Protein AF-A0A380EJJ3-F1 (afdb_monomer)

Organism: Staphylococcus aureus (NCBI:txid1280)

Solvent-accessible surface area (backbone atoms only — not comparable to full-atom values): 9194 Å² total; per-residue (Å²): 106,46,69,45,31,40,38,33,50,7,44,36,92,46,56,74,41,74,48,78,44,53,95,85,67,55,79,66,78,67,63,88,87,68,42,68,68,54,55,54,51,47,55,49,26,55,77,67,32,43,54,40,94,86,47,92,56,80,65,44,65,29,88,66,73,94,46,42,34,33,36,37,34,34,33,42,83,88,65,52,57,37,37,42,35,22,33,75,65,56,86,38,39,42,53,42,31,41,38,87,84,76,47,76,42,45,57,70,58,49,39,57,76,55,71,63,64,46,65,70,56,49,42,72,74,58,55,70,50,90,74,46,55,71,66,44,78,76,72,61,98,76,73,96,76,88,80,63,57,73,68,85,75,131

Structure (mmCIF, N/CA/C/O backbone):
data_AF-A0A380EJJ3-F1
#
_entry.id   AF-A0A380EJJ3-F1
#
loop_
_atom_site.group_PDB
_atom_site.id
_atom_site.type_symbol
_atom_site.label_atom_id
_atom_site.label_alt_id
_atom_site.label_comp_id
_atom_site.label_asym_id
_atom_site.label_entity_id
_atom_site.label_seq_id
_atom_site.pdbx_PDB_ins_code
_atom_site.Cartn_x
_atom_site.Cartn_y
_atom_site.Cartn_z
_atom_site.occupancy
_atom_site.B_iso_or_equiv
_atom_site.auth_seq_id
_atom_site.auth_comp_id
_atom_site.auth_asym_id
_atom_site.auth_atom_id
_atom_site.pdbx_PDB_model_num
ATOM 1 N N . MET A 1 1 ? -9.893 6.958 4.674 1.00 86.00 1 MET A N 1
ATOM 2 C CA . MET A 1 1 ? -9.089 5.721 4.695 1.00 86.00 1 MET A CA 1
ATOM 3 C C . MET A 1 1 ? -7.870 5.950 5.578 1.00 86.00 1 MET A C 1
ATOM 5 O O . MET A 1 1 ? -7.316 7.044 5.549 1.00 86.00 1 MET A O 1
ATOM 9 N N . ILE A 1 2 ? -7.445 4.950 6.351 1.00 89.25 2 ILE A N 1
ATOM 10 C CA . ILE A 1 2 ? -6.228 4.967 7.182 1.00 89.25 2 ILE A CA 1
ATOM 11 C C . ILE A 1 2 ? -5.365 3.756 6.813 1.00 89.25 2 ILE A C 1
ATOM 13 O O . ILE A 1 2 ? -5.893 2.656 6.693 1.00 89.25 2 ILE A O 1
ATOM 17 N N . ILE A 1 3 ? -4.049 3.937 6.670 1.00 91.69 3 ILE A N 1
ATOM 18 C CA . ILE A 1 3 ? -3.090 2.834 6.496 1.00 91.69 3 ILE A CA 1
ATOM 19 C C . ILE A 1 3 ? -2.573 2.437 7.884 1.00 91.69 3 ILE A C 1
ATOM 21 O O . ILE A 1 3 ? -1.951 3.258 8.554 1.00 91.69 3 ILE A O 1
ATOM 25 N N . LYS A 1 4 ? -2.845 1.207 8.334 1.00 94.25 4 LYS A N 1
ATOM 26 C CA . LYS A 1 4 ? -2.387 0.686 9.637 1.00 94.25 4 LYS A CA 1
ATOM 27 C C . LYS A 1 4 ? -0.980 0.120 9.571 1.00 94.25 4 LYS A C 1
ATOM 29 O O . LYS A 1 4 ? -0.204 0.284 10.503 1.00 94.25 4 LYS A O 1
ATOM 34 N N . SER A 1 5 ? -0.662 -0.585 8.499 1.00 95.94 5 SER A N 1
ATOM 35 C CA . SER A 1 5 ? 0.649 -1.191 8.321 1.00 95.94 5 SER A CA 1
ATOM 36 C C . SER A 1 5 ? 0.907 -1.481 6.855 1.00 95.94 5 SER A C 1
ATOM 38 O O . SER A 1 5 ? -0.007 -1.496 6.023 1.00 95.94 5 SER A O 1
ATOM 40 N N . LEU A 1 6 ? 2.178 -1.706 6.557 1.00 96.56 6 LEU A N 1
ATOM 41 C CA . LEU A 1 6 ? 2.628 -2.239 5.290 1.00 96.56 6 LEU A CA 1
ATOM 42 C C . LEU A 1 6 ? 3.616 -3.377 5.516 1.00 96.56 6 LEU A C 1
ATOM 44 O O . LEU A 1 6 ? 4.372 -3.384 6.491 1.00 96.56 6 LEU A O 1
ATOM 48 N N . GLU A 1 7 ? 3.615 -4.325 4.593 1.00 97.88 7 GLU A N 1
ATOM 49 C CA . GLU A 1 7 ? 4.594 -5.399 4.517 1.00 97.88 7 GLU A CA 1
ATOM 50 C C . GLU A 1 7 ? 5.092 -5.499 3.077 1.00 97.88 7 GLU A C 1
ATOM 52 O O . GLU A 1 7 ? 4.318 -5.699 2.144 1.00 97.88 7 GLU A O 1
ATOM 57 N N . ILE A 1 8 ? 6.392 -5.301 2.897 1.00 96.94 8 ILE A N 1
ATOM 58 C CA . ILE A 1 8 ? 7.081 -5.301 1.613 1.00 96.94 8 ILE A CA 1
ATOM 59 C C . ILE A 1 8 ? 7.774 -6.646 1.463 1.00 96.94 8 ILE A C 1
ATOM 61 O O . ILE A 1 8 ? 8.714 -6.942 2.202 1.00 96.94 8 ILE A O 1
ATOM 65 N N . TYR A 1 9 ? 7.359 -7.427 0.469 1.00 96.44 9 TYR A N 1
ATOM 66 C CA . TYR A 1 9 ? 8.060 -8.653 0.092 1.00 96.44 9 TYR A CA 1
ATOM 67 C C . TYR A 1 9 ? 9.340 -8.297 -0.665 1.00 96.44 9 TYR A C 1
ATOM 69 O O . TYR A 1 9 ? 10.433 -8.717 -0.282 1.00 96.44 9 TYR A O 1
ATOM 77 N N . GLY A 1 10 ? 9.208 -7.415 -1.660 1.00 95.69 10 GLY A N 1
ATOM 78 C CA . GLY A 1 10 ? 10.324 -6.788 -2.362 1.00 95.69 10 GLY A CA 1
ATOM 79 C C . GLY A 1 10 ? 9.877 -5.576 -3.182 1.00 95.69 10 GLY A C 1
ATOM 80 O O . GLY A 1 10 ? 8.940 -5.669 -3.979 1.00 95.69 10 GLY A O 1
ATOM 81 N N . TYR A 1 11 ? 10.526 -4.427 -2.975 1.00 94.69 11 TYR A N 1
ATOM 82 C CA . TYR A 1 11 ? 10.240 -3.178 -3.688 1.00 94.69 11 TYR A CA 1
ATOM 83 C C . TYR A 1 11 ? 11.411 -2.185 -3.577 1.00 94.69 11 TYR A C 1
ATOM 85 O O . TYR A 1 11 ? 11.734 -1.684 -2.496 1.00 94.69 11 TYR A O 1
ATOM 93 N N . GLY A 1 12 ? 12.057 -1.878 -4.702 1.00 92.81 12 GLY A N 1
ATOM 94 C CA . GLY A 1 12 ? 13.256 -1.044 -4.752 1.00 92.81 12 GLY A CA 1
ATOM 95 C C . GLY A 1 12 ? 14.390 -1.638 -3.911 1.00 92.81 12 GLY A C 1
ATOM 96 O O . GLY A 1 12 ? 14.899 -2.711 -4.220 1.00 92.81 12 GLY A O 1
ATOM 97 N N . GLN A 1 13 ? 14.792 -0.934 -2.851 1.00 90.25 13 GLN A N 1
ATOM 98 C CA . GLN A 1 13 ? 15.825 -1.405 -1.919 1.00 90.25 13 GLN A CA 1
ATOM 99 C C . GLN A 1 13 ? 15.282 -2.231 -0.746 1.00 90.25 13 GLN A C 1
ATOM 101 O O . GLN A 1 13 ? 16.061 -2.833 -0.015 1.00 90.25 13 GLN A O 1
ATOM 106 N N . PHE A 1 14 ? 13.963 -2.248 -0.534 1.00 91.62 14 PHE A N 1
ATOM 107 C CA . PHE A 1 14 ? 13.362 -2.958 0.590 1.00 91.62 14 PHE A CA 1
ATOM 108 C C . PHE A 1 14 ? 13.047 -4.403 0.217 1.00 91.62 14 PHE A C 1
ATOM 110 O O . PHE A 1 14 ? 12.424 -4.663 -0.812 1.00 91.62 14 PHE A O 1
ATOM 117 N N . VAL A 1 15 ? 13.433 -5.324 1.097 1.00 92.81 15 VAL A N 1
ATOM 118 C CA . VAL A 1 15 ? 13.140 -6.759 1.027 1.00 92.81 15 VAL A CA 1
ATOM 119 C C . VAL A 1 15 ? 12.689 -7.195 2.418 1.00 92.81 15 VAL A C 1
ATOM 121 O O . VAL A 1 15 ? 13.325 -6.810 3.399 1.00 92.81 15 VAL A O 1
ATOM 124 N N . GLN A 1 16 ? 11.589 -7.948 2.503 1.00 93.56 16 GLN A N 1
ATOM 125 C CA . GLN A 1 16 ? 11.036 -8.481 3.761 1.00 93.56 16 GLN A CA 1
ATOM 126 C C . GLN A 1 16 ? 10.924 -7.432 4.883 1.00 93.56 16 GLN A C 1
ATOM 128 O O . GLN A 1 16 ? 11.380 -7.625 6.011 1.00 93.56 16 GLN A O 1
ATOM 133 N N . ARG A 1 17 ? 10.327 -6.278 4.567 1.00 93.19 17 ARG A N 1
ATOM 134 C CA . ARG A 1 17 ? 10.208 -5.154 5.504 1.00 93.19 17 ARG A CA 1
ATOM 135 C C . ARG A 1 17 ? 8.767 -4.964 5.946 1.00 93.19 17 ARG A C 1
ATOM 137 O O . ARG A 1 17 ? 7.908 -4.701 5.116 1.00 93.19 17 ARG A O 1
ATOM 144 N N . LYS A 1 18 ? 8.523 -4.980 7.255 1.00 95.19 18 LYS A N 1
ATOM 145 C CA . LYS A 1 18 ? 7.234 -4.609 7.851 1.00 95.19 18 LYS A CA 1
ATOM 146 C C . LYS A 1 18 ? 7.337 -3.253 8.549 1.00 95.19 18 LYS A C 1
ATOM 148 O O . LYS A 1 18 ? 8.333 -2.980 9.218 1.00 95.19 18 LYS A O 1
ATOM 153 N N . ILE A 1 19 ? 6.326 -2.404 8.378 1.00 91.06 19 ILE A N 1
ATOM 154 C CA . ILE A 1 19 ? 6.192 -1.119 9.075 1.00 91.06 19 ILE A CA 1
ATOM 155 C C . ILE A 1 19 ? 4.768 -1.023 9.613 1.00 91.06 19 ILE A C 1
ATOM 157 O O . ILE A 1 19 ? 3.804 -1.208 8.872 1.00 91.06 19 ILE A O 1
ATOM 161 N N . GLU A 1 20 ? 4.641 -0.721 10.899 1.00 91.31 20 GLU A N 1
ATOM 162 C CA . GLU A 1 20 ? 3.361 -0.443 11.543 1.00 91.31 20 GLU A CA 1
ATOM 163 C C . GLU A 1 20 ? 3.237 1.063 11.765 1.00 91.31 20 GLU A C 1
ATOM 165 O O . GLU A 1 20 ? 4.160 1.712 12.257 1.00 91.31 20 GLU A O 1
ATOM 170 N N . PHE A 1 21 ? 2.104 1.622 11.356 1.00 87.06 21 PHE A N 1
ATOM 171 C CA . PHE A 1 21 ? 1.799 3.037 11.485 1.00 87.06 21 PHE A CA 1
ATOM 172 C C . PHE A 1 21 ? 0.977 3.274 12.746 1.00 87.06 21 PHE A C 1
ATOM 174 O O . PHE A 1 21 ? 0.039 2.540 13.069 1.00 87.06 21 PHE A O 1
ATOM 181 N N . ASN A 1 22 ? 1.295 4.352 13.452 1.00 78.31 22 ASN A N 1
ATOM 182 C CA . ASN A 1 22 ? 0.466 4.821 14.548 1.00 78.31 22 ASN A CA 1
ATOM 183 C C . ASN A 1 22 ? -0.828 5.439 13.982 1.00 78.31 22 ASN A C 1
ATOM 185 O O . ASN A 1 22 ? -0.801 6.199 13.013 1.00 78.31 22 ASN A O 1
ATOM 189 N N . LYS A 1 23 ? -1.966 5.135 14.620 1.00 69.62 23 LYS A N 1
ATOM 190 C CA . LYS A 1 23 ? -3.311 5.609 14.238 1.00 69.62 23 LYS A CA 1
ATOM 191 C C . LYS A 1 23 ? -3.447 7.140 14.196 1.00 69.62 23 LYS A C 1
ATOM 193 O O . LYS A 1 23 ? -4.331 7.655 13.502 1.00 69.62 23 LYS A O 1
ATOM 198 N N . ASN A 1 24 ? -2.614 7.852 14.953 1.00 69.94 24 ASN A N 1
ATOM 199 C CA . ASN A 1 24 ? -2.694 9.301 15.114 1.00 69.94 24 ASN A CA 1
ATOM 200 C C . ASN A 1 24 ? -1.732 10.032 14.176 1.00 69.94 24 ASN A C 1
ATOM 202 O O . ASN A 1 24 ? -2.169 10.865 13.386 1.00 69.94 24 ASN A O 1
ATOM 206 N N . PHE A 1 25 ? -0.442 9.711 14.258 1.00 70.00 25 PHE A N 1
ATOM 207 C CA . PHE A 1 25 ? 0.606 10.364 13.483 1.00 70.00 25 PHE A CA 1
ATOM 208 C C . PHE A 1 25 ? 1.811 9.437 13.344 1.00 70.00 25 PHE A C 1
ATOM 210 O O . PHE A 1 25 ? 2.243 8.849 14.333 1.00 70.00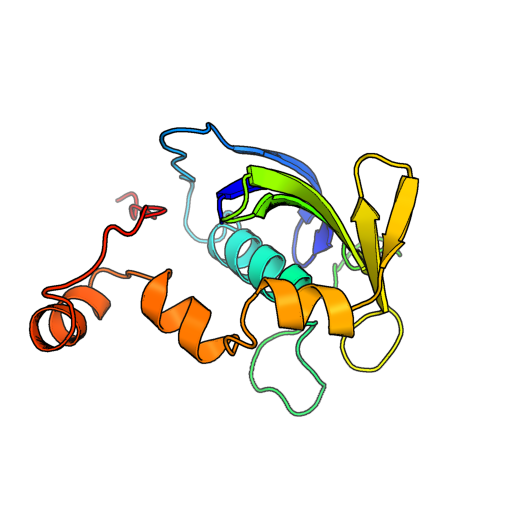 25 PHE A O 1
ATOM 217 N N . THR A 1 26 ? 2.357 9.322 12.134 1.00 71.50 26 THR A N 1
ATOM 218 C CA . THR A 1 26 ? 3.622 8.621 11.896 1.00 71.50 26 THR A CA 1
ATOM 219 C C . THR A 1 26 ? 4.562 9.523 11.114 1.00 71.50 26 THR A C 1
ATOM 221 O O . THR A 1 26 ? 4.206 9.996 10.036 1.00 71.50 26 THR A O 1
ATOM 224 N N . GLU A 1 27 ? 5.762 9.725 11.647 1.00 70.56 27 GLU A N 1
ATOM 225 C CA . GLU A 1 27 ? 6.859 10.404 10.967 1.00 70.56 27 GLU A CA 1
ATOM 226 C C . GLU A 1 27 ? 7.843 9.363 10.428 1.00 70.56 27 GLU A C 1
ATOM 228 O O . GLU A 1 27 ? 8.281 8.472 11.157 1.00 70.56 27 GLU A O 1
ATOM 233 N N . ILE A 1 28 ? 8.190 9.472 9.143 1.00 71.50 28 ILE A N 1
ATOM 234 C CA . ILE A 1 28 ? 9.254 8.675 8.528 1.00 71.50 28 ILE A CA 1
ATOM 235 C C . ILE A 1 28 ? 10.430 9.611 8.258 1.00 71.50 28 ILE A C 1
ATOM 237 O O . ILE A 1 28 ? 10.384 10.428 7.337 1.00 71.50 28 ILE A O 1
ATOM 241 N N . PHE A 1 29 ? 11.494 9.472 9.045 1.00 67.94 29 PHE A N 1
ATOM 242 C CA . PHE A 1 29 ? 12.718 10.261 8.930 1.00 67.94 29 PHE A CA 1
ATOM 243 C C . PHE A 1 29 ? 13.910 9.390 8.512 1.00 67.94 29 PHE A C 1
ATOM 245 O O . PHE A 1 29 ? 13.873 8.163 8.590 1.00 67.94 29 PHE A O 1
ATOM 252 N N . GLY A 1 30 ? 14.964 10.035 8.021 1.00 69.56 30 GLY A N 1
ATOM 253 C CA . GLY A 1 30 ? 16.202 9.392 7.585 1.00 69.56 30 GLY A CA 1
ATOM 254 C C . GLY A 1 30 ? 16.942 10.263 6.580 1.00 69.56 30 GLY A C 1
ATOM 255 O O . GLY A 1 30 ? 16.388 11.258 6.103 1.00 69.56 30 GLY A O 1
ATOM 256 N N . GLU A 1 31 ? 18.158 9.873 6.224 1.00 73.31 31 GLU A N 1
ATOM 257 C CA . GLU A 1 31 ? 18.970 10.574 5.228 1.00 73.31 31 GLU A CA 1
ATOM 258 C C . GLU A 1 31 ? 18.290 10.621 3.850 1.00 73.31 31 GLU A C 1
ATOM 260 O O . GLU A 1 31 ? 17.292 9.929 3.571 1.00 73.31 31 GLU A O 1
ATOM 265 N N . ASN A 1 32 ? 18.825 11.458 2.961 1.00 69.00 32 ASN A N 1
ATOM 266 C CA . ASN A 1 32 ? 18.532 11.314 1.540 1.00 69.00 32 ASN A CA 1
ATOM 267 C C . ASN A 1 32 ? 18.856 9.873 1.120 1.00 69.00 32 ASN A C 1
ATOM 269 O O . ASN A 1 32 ? 19.751 9.248 1.668 1.00 69.00 32 ASN A O 1
ATOM 273 N N . GLU A 1 33 ? 18.047 9.308 0.222 1.00 75.94 33 GLU A N 1
ATOM 274 C CA . GLU A 1 33 ? 18.191 7.912 -0.236 1.00 75.94 33 GLU A CA 1
ATOM 275 C C . GLU A 1 33 ? 17.842 6.814 0.793 1.00 75.94 33 GLU A C 1
ATOM 277 O O . GLU A 1 33 ? 17.744 5.643 0.429 1.00 75.94 33 GLU A O 1
ATOM 282 N N . ALA A 1 34 ? 17.453 7.161 2.028 1.00 76.88 34 ALA A N 1
ATOM 283 C CA . ALA A 1 34 ? 16.957 6.191 3.022 1.00 76.88 34 ALA A CA 1
ATOM 284 C C . ALA A 1 34 ? 15.676 5.431 2.591 1.00 76.88 34 ALA A C 1
ATOM 286 O O . ALA A 1 34 ? 15.218 4.512 3.269 1.00 76.88 34 ALA A O 1
ATOM 287 N N . GLY A 1 35 ? 15.077 5.795 1.451 1.00 82.25 35 GLY A N 1
ATOM 288 C CA . GLY A 1 35 ? 13.949 5.077 0.851 1.00 82.25 35 GLY A CA 1
ATOM 289 C C . GLY A 1 35 ? 12.570 5.607 1.240 1.00 82.25 35 GLY A C 1
ATOM 290 O O . GLY A 1 35 ? 11.572 4.939 0.990 1.00 82.25 35 GLY A O 1
ATOM 291 N N . LYS A 1 36 ? 12.480 6.818 1.799 1.00 84.75 36 LYS A N 1
ATOM 292 C CA . LYS A 1 36 ? 11.205 7.471 2.158 1.00 84.75 36 LYS A CA 1
ATOM 293 C C . LYS A 1 36 ? 10.242 7.555 0.962 1.00 84.75 36 LYS A C 1
ATOM 295 O O . LYS A 1 36 ? 9.125 7.047 1.024 1.00 84.75 36 LYS A O 1
ATOM 300 N N . SER A 1 37 ? 10.715 8.071 -0.175 1.00 85.12 37 SER A N 1
ATOM 301 C CA . SER A 1 37 ? 9.934 8.121 -1.421 1.00 85.12 37 SER A CA 1
ATOM 302 C C . SER A 1 37 ? 9.620 6.727 -1.978 1.00 85.12 37 SER A C 1
ATOM 304 O O . SER A 1 37 ? 8.588 6.533 -2.614 1.00 85.12 37 SER A O 1
ATOM 306 N N . THR A 1 38 ? 10.470 5.731 -1.704 1.00 90.00 38 THR A N 1
ATOM 307 C CA . THR A 1 38 ? 10.234 4.329 -2.086 1.00 90.00 38 THR A CA 1
ATOM 308 C C . THR A 1 38 ? 9.071 3.725 -1.298 1.00 90.00 38 THR A C 1
ATOM 310 O O . THR A 1 38 ? 8.250 3.031 -1.893 1.00 90.00 38 THR A O 1
ATOM 313 N N . ILE A 1 39 ? 8.937 4.032 -0.000 1.00 90.75 39 ILE A N 1
ATOM 314 C CA . ILE A 1 39 ? 7.778 3.631 0.822 1.00 90.75 39 ILE A CA 1
ATOM 315 C C . ILE A 1 39 ? 6.493 4.260 0.273 1.00 90.75 39 ILE A C 1
ATOM 317 O O . ILE A 1 39 ? 5.483 3.576 0.106 1.00 90.75 39 ILE A O 1
ATOM 321 N N . GLN A 1 40 ? 6.533 5.548 -0.070 1.00 88.69 40 GLN A N 1
ATOM 322 C CA . GLN A 1 40 ? 5.386 6.227 -0.669 1.00 88.69 40 GLN A CA 1
ATOM 323 C C . GLN A 1 40 ? 5.003 5.610 -2.025 1.00 88.69 40 GLN A C 1
ATOM 325 O O . GLN A 1 40 ? 3.832 5.328 -2.283 1.00 88.69 40 GLN A O 1
ATOM 330 N N . ALA A 1 41 ? 5.990 5.353 -2.886 1.00 91.00 41 ALA A N 1
ATOM 331 C CA . ALA A 1 41 ? 5.774 4.699 -4.170 1.00 91.00 41 ALA A CA 1
ATOM 332 C C . ALA A 1 41 ? 5.227 3.273 -4.008 1.00 91.00 41 ALA A C 1
ATOM 334 O O . ALA A 1 41 ? 4.379 2.866 -4.800 1.00 91.00 41 ALA A O 1
ATOM 335 N N . PHE A 1 42 ? 5.665 2.536 -2.984 1.00 94.69 42 PHE A N 1
ATOM 336 C CA . PHE A 1 42 ? 5.134 1.216 -2.649 1.00 94.69 42 PHE A CA 1
ATOM 337 C C . PHE A 1 42 ? 3.642 1.291 -2.315 1.00 94.69 42 PHE A C 1
ATOM 339 O O . PHE A 1 42 ? 2.851 0.583 -2.933 1.00 94.69 42 PHE A O 1
ATOM 346 N N . ILE A 1 43 ? 3.240 2.199 -1.419 1.00 94.00 43 ILE A N 1
ATOM 347 C CA . ILE A 1 43 ? 1.827 2.396 -1.053 1.00 94.00 43 ILE A CA 1
ATOM 348 C C . ILE A 1 43 ? 0.981 2.676 -2.301 1.00 94.00 43 ILE A C 1
ATOM 350 O O . ILE A 1 43 ? -0.048 2.035 -2.510 1.00 94.00 43 ILE A O 1
ATOM 354 N N . HIS A 1 44 ? 1.433 3.589 -3.166 1.00 93.19 44 HIS A N 1
ATOM 355 C CA . 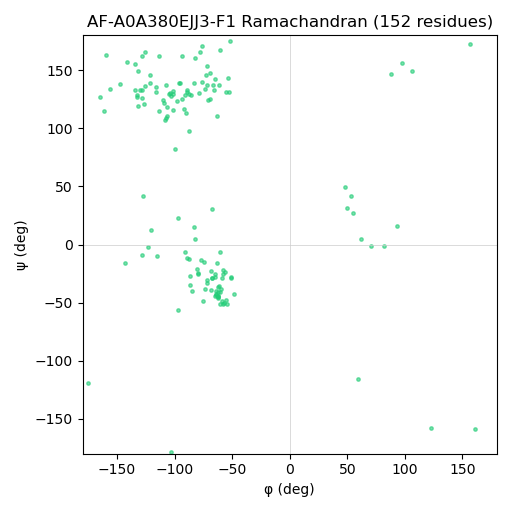HIS A 1 44 ? 0.728 3.888 -4.413 1.00 93.19 44 HIS A CA 1
ATOM 356 C C . HIS A 1 44 ? 0.617 2.667 -5.327 1.00 93.19 44 HIS A C 1
ATOM 358 O O . HIS A 1 44 ? -0.432 2.450 -5.927 1.00 93.19 44 HIS A O 1
ATOM 364 N N . SER A 1 45 ? 1.680 1.874 -5.432 1.00 95.31 45 SER A N 1
ATOM 365 C CA . SER A 1 45 ? 1.684 0.666 -6.248 1.00 95.31 45 SER A CA 1
ATOM 366 C C . SER A 1 45 ? 0.697 -0.379 -5.741 1.00 95.31 45 SER A C 1
ATOM 368 O O . SER A 1 45 ? -0.005 -0.972 -6.553 1.00 95.31 45 SER A O 1
ATOM 370 N N . ILE A 1 46 ? 0.569 -0.577 -4.425 1.00 97.06 46 ILE A N 1
ATOM 371 C CA . ILE A 1 46 ? -0.428 -1.513 -3.884 1.00 97.06 46 ILE A CA 1
ATOM 372 C C . ILE A 1 46 ? -1.856 -1.027 -4.178 1.00 97.06 46 ILE A C 1
ATOM 374 O O . ILE A 1 46 ? -2.684 -1.810 -4.645 1.00 97.06 46 ILE A O 1
ATOM 378 N N . LEU A 1 47 ? -2.137 0.266 -3.990 1.00 95.19 47 LEU A N 1
ATOM 379 C CA . LEU A 1 47 ? -3.483 0.824 -4.175 1.00 95.19 47 LEU A CA 1
ATOM 380 C C . LEU A 1 47 ? -3.912 0.942 -5.647 1.00 95.19 47 LEU A C 1
ATOM 382 O O . LEU A 1 47 ? -5.074 0.700 -5.967 1.00 95.19 47 LEU A O 1
ATOM 386 N N . PHE A 1 48 ? -2.992 1.308 -6.542 1.00 94.00 48 PHE A N 1
ATOM 387 C CA . PHE A 1 48 ? -3.325 1.720 -7.915 1.00 94.00 48 PHE A CA 1
ATOM 388 C C . PHE A 1 48 ? -2.633 0.904 -9.006 1.00 94.00 48 PHE A C 1
ATOM 390 O O . PHE A 1 48 ? -2.867 1.145 -10.188 1.00 94.00 48 PHE A O 1
ATOM 397 N N . GLY A 1 49 ? -1.785 -0.048 -8.626 1.00 94.81 49 GLY A N 1
ATOM 398 C CA . GLY A 1 49 ? -1.042 -0.879 -9.560 1.00 94.81 49 GLY A CA 1
ATOM 399 C C . GLY A 1 49 ? 0.384 -0.405 -9.814 1.00 94.81 49 GLY A C 1
ATOM 400 O O . GLY A 1 49 ? 0.744 0.764 -9.640 1.00 94.81 49 GLY A O 1
ATOM 401 N N . PHE A 1 50 ? 1.216 -1.353 -10.239 1.00 94.44 50 PHE A N 1
ATOM 402 C CA . PHE A 1 50 ? 2.609 -1.094 -10.584 1.00 94.44 50 PHE A CA 1
ATOM 403 C C . PHE A 1 50 ? 2.730 -0.253 -11.861 1.00 94.44 50 PHE A C 1
ATOM 405 O O . PHE A 1 50 ? 1.940 -0.434 -12.795 1.00 94.44 50 PHE A O 1
ATOM 412 N N . PRO A 1 51 ? 3.764 0.605 -11.972 1.00 90.19 51 PRO A N 1
ATOM 413 C CA . PRO A 1 51 ? 4.038 1.320 -13.209 1.00 90.19 51 PRO A CA 1
ATOM 414 C C . PRO A 1 51 ? 4.190 0.359 -14.395 1.00 90.19 51 PRO A C 1
ATOM 416 O O . PRO A 1 51 ? 4.920 -0.638 -14.346 1.00 90.19 51 PRO A O 1
ATOM 419 N N . THR A 1 52 ? 3.493 0.668 -15.487 1.00 87.50 52 THR A N 1
ATOM 420 C CA . THR A 1 52 ? 3.597 -0.094 -16.736 1.00 87.50 52 THR A CA 1
ATOM 421 C C . THR A 1 52 ? 4.867 0.286 -17.497 1.00 87.50 52 THR A C 1
ATOM 423 O O . THR A 1 52 ? 5.458 1.336 -17.257 1.00 87.50 52 THR A O 1
ATOM 426 N N . LYS A 1 53 ? 5.263 -0.519 -18.494 1.00 78.31 53 LYS A N 1
ATOM 427 C CA . LYS A 1 53 ? 6.417 -0.214 -19.367 1.00 78.31 53 LYS A CA 1
ATOM 428 C C . LYS A 1 53 ? 6.302 1.121 -20.119 1.00 78.31 53 LYS A C 1
ATOM 430 O O . LYS A 1 53 ? 7.310 1.642 -20.573 1.00 78.31 53 LYS A O 1
ATOM 435 N N . LYS A 1 54 ? 5.082 1.645 -20.287 1.00 81.25 54 LYS A N 1
ATOM 436 C CA . LYS A 1 54 ? 4.819 2.936 -20.942 1.00 81.25 54 LYS A CA 1
ATOM 437 C C . LYS A 1 54 ? 4.881 4.117 -19.965 1.00 81.25 54 LYS A C 1
ATOM 439 O O . LYS A 1 54 ? 4.865 5.262 -20.406 1.00 81.25 54 LYS A O 1
ATOM 444 N N . SER A 1 55 ? 4.905 3.851 -18.657 1.00 83.69 55 SER A N 1
ATOM 445 C CA . SER A 1 55 ? 5.023 4.889 -17.637 1.00 83.69 55 SER A CA 1
ATOM 446 C C . SER A 1 55 ? 6.440 5.461 -17.614 1.00 83.69 55 SER A C 1
ATOM 448 O O . SER A 1 55 ? 7.411 4.734 -17.808 1.00 83.69 55 SER A O 1
ATOM 450 N N . LYS A 1 56 ? 6.556 6.763 -17.331 1.00 84.00 56 LYS A N 1
ATOM 451 C CA . LYS A 1 56 ? 7.843 7.406 -17.020 1.00 84.00 56 LYS A CA 1
ATOM 452 C C . LYS A 1 56 ? 8.309 7.115 -15.588 1.00 84.00 56 LYS A C 1
ATOM 454 O O . LYS A 1 56 ? 9.455 7.394 -15.254 1.00 84.00 56 LYS A O 1
ATOM 459 N N . GLU A 1 57 ? 7.426 6.594 -14.737 1.00 85.25 57 GLU A N 1
ATOM 460 C CA . GLU A 1 57 ? 7.756 6.256 -13.354 1.00 85.25 57 GLU A CA 1
ATOM 461 C C . GLU A 1 57 ? 8.569 4.952 -13.278 1.00 85.25 57 GLU A C 1
ATOM 463 O O . GLU A 1 57 ? 8.249 3.982 -13.976 1.00 85.25 57 GLU A O 1
ATOM 468 N N . PRO A 1 58 ? 9.584 4.877 -12.398 1.00 86.00 58 PRO A N 1
ATOM 469 C CA . PRO A 1 58 ? 10.354 3.658 -12.213 1.00 86.00 58 PRO A CA 1
ATOM 470 C C . PRO A 1 58 ? 9.478 2.561 -11.604 1.00 86.00 58 PRO A C 1
ATOM 472 O O . PRO A 1 58 ? 8.748 2.789 -10.642 1.00 86.00 58 PRO A O 1
ATOM 475 N N . ARG A 1 59 ? 9.600 1.333 -12.118 1.00 87.12 59 ARG A N 1
ATOM 476 C CA . ARG A 1 59 ? 8.857 0.171 -11.597 1.00 87.12 59 ARG A CA 1
ATOM 477 C C . ARG A 1 59 ? 9.318 -0.246 -10.199 1.00 87.12 59 ARG A C 1
ATOM 479 O O . ARG A 1 59 ? 8.553 -0.869 -9.477 1.00 87.12 59 ARG A O 1
ATOM 486 N N . LEU A 1 60 ? 10.547 0.112 -9.816 1.00 90.75 60 LEU A N 1
ATOM 487 C CA . LEU A 1 60 ? 11.135 -0.237 -8.519 1.00 90.75 60 LEU A CA 1
ATOM 488 C C . LEU A 1 60 ? 11.066 -1.753 -8.249 1.00 90.75 60 LEU A C 1
ATOM 490 O O . LEU A 1 60 ? 10.766 -2.181 -7.138 1.00 90.75 60 LEU A O 1
ATOM 494 N N . GLU A 1 61 ? 11.339 -2.576 -9.268 1.00 89.38 61 GLU A N 1
ATOM 495 C CA . GLU A 1 61 ? 11.572 -4.008 -9.041 1.00 89.38 61 GLU A CA 1
ATOM 496 C C . GLU A 1 61 ? 12.806 -4.169 -8.125 1.00 89.38 61 GLU A C 1
ATOM 498 O O . GLU A 1 61 ? 13.780 -3.422 -8.289 1.00 89.38 61 GLU A O 1
ATOM 503 N N . PRO A 1 62 ? 12.771 -5.074 -7.131 1.00 88.19 62 PRO A N 1
ATOM 504 C CA . PRO A 1 62 ? 13.886 -5.269 -6.217 1.00 88.19 62 PRO A CA 1
ATOM 505 C C . PRO A 1 62 ? 15.111 -5.804 -6.958 1.00 88.19 62 PRO A C 1
ATOM 507 O O . PRO A 1 62 ? 14.999 -6.629 -7.863 1.00 88.19 62 PRO A O 1
ATOM 510 N N . ARG A 1 63 ? 16.300 -5.338 -6.561 1.00 80.44 63 ARG A N 1
ATOM 511 C CA . ARG A 1 63 ? 17.572 -5.802 -7.150 1.00 80.44 63 ARG A CA 1
ATOM 512 C C . ARG A 1 63 ? 17.921 -7.231 -6.730 1.00 80.44 63 ARG A C 1
ATOM 514 O O . ARG A 1 63 ? 18.586 -7.941 -7.474 1.00 80.44 63 ARG A O 1
ATOM 521 N N . LEU A 1 64 ? 17.500 -7.616 -5.525 1.00 69.88 64 LEU A N 1
ATOM 522 C CA . LEU A 1 64 ? 17.755 -8.908 -4.899 1.00 69.88 64 LEU A CA 1
ATOM 523 C C . LEU A 1 64 ? 16.421 -9.474 -4.401 1.00 69.88 64 LEU A C 1
ATOM 525 O O . LEU A 1 64 ? 15.653 -8.762 -3.757 1.00 69.88 64 LEU A O 1
ATOM 529 N N . GLY A 1 65 ? 16.164 -10.749 -4.685 1.00 65.44 65 GLY A N 1
ATOM 530 C CA . GLY A 1 65 ? 14.938 -11.444 -4.293 1.00 65.44 65 GLY A CA 1
ATOM 531 C C . GLY A 1 65 ? 13.970 -11.684 -5.453 1.00 65.44 65 GLY A C 1
ATOM 532 O O . GLY A 1 65 ? 13.890 -10.912 -6.404 1.00 65.44 65 GLY A O 1
ATOM 533 N N . ASN A 1 66 ? 13.222 -12.784 -5.359 1.00 76.69 66 ASN A N 1
ATOM 534 C CA . ASN A 1 66 ? 12.299 -13.226 -6.411 1.00 76.69 66 ASN A CA 1
ATOM 535 C C . ASN A 1 66 ? 10.872 -12.676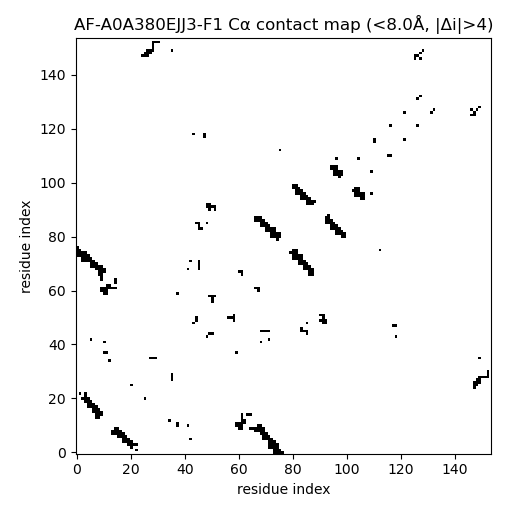 -6.240 1.00 76.69 66 ASN A C 1
ATOM 537 O O . ASN A 1 66 ? 10.023 -12.890 -7.103 1.00 76.69 66 ASN A O 1
ATOM 541 N N . GLN A 1 67 ? 10.590 -11.994 -5.127 1.00 89.12 67 GLN A N 1
ATOM 542 C CA . GLN A 1 67 ? 9.258 -11.493 -4.793 1.00 89.12 67 GLN A CA 1
ATOM 543 C C . GLN A 1 67 ? 9.181 -9.988 -5.058 1.00 89.12 67 GLN A C 1
ATOM 545 O O . GLN A 1 67 ? 10.018 -9.234 -4.577 1.00 89.12 67 GLN A O 1
ATOM 550 N N . TYR A 1 68 ? 8.171 -9.552 -5.813 1.00 94.75 68 TYR A N 1
ATOM 551 C CA . TYR A 1 68 ? 7.899 -8.142 -6.094 1.00 94.75 68 TYR A CA 1
ATOM 552 C C . TYR A 1 68 ? 6.456 -7.822 -5.723 1.00 94.75 68 TYR A C 1
ATOM 554 O O . TYR A 1 68 ? 5.528 -8.446 -6.246 1.00 94.75 68 TYR A O 1
ATOM 562 N N . GLY A 1 69 ? 6.291 -6.864 -4.813 1.00 96.69 69 GLY A N 1
ATOM 563 C CA . GLY A 1 69 ? 5.006 -6.510 -4.227 1.00 96.69 69 GLY A CA 1
ATOM 564 C C . GLY A 1 69 ? 4.997 -6.627 -2.709 1.00 96.69 69 GLY A C 1
ATOM 565 O O . GLY A 1 69 ? 6.040 -6.546 -2.051 1.00 96.69 69 GLY A O 1
ATOM 566 N N . GLY A 1 70 ? 3.801 -6.768 -2.161 1.00 97.88 70 GLY A N 1
ATOM 567 C CA . GLY A 1 70 ? 3.562 -6.773 -0.727 1.00 97.88 70 GLY A CA 1
ATOM 568 C C . GLY A 1 70 ? 2.102 -6.494 -0.414 1.00 97.88 70 GLY A C 1
ATOM 569 O O . GLY A 1 70 ? 1.230 -6.634 -1.276 1.00 97.88 70 GLY A O 1
ATOM 570 N N . LYS A 1 71 ? 1.845 -6.051 0.811 1.00 98.12 71 LYS A N 1
ATOM 571 C CA . LYS A 1 71 ? 0.494 -5.787 1.289 1.00 98.12 71 LYS A CA 1
ATOM 572 C C . LYS A 1 71 ? 0.376 -4.556 2.172 1.00 98.12 71 LYS A C 1
ATOM 574 O O . LYS A 1 71 ? 1.343 -4.115 2.796 1.00 98.12 71 LYS A O 1
ATOM 579 N N . LEU A 1 72 ? -0.838 -4.020 2.222 1.00 98.19 72 LEU A N 1
ATOM 580 C CA . LEU A 1 72 ? -1.263 -2.951 3.118 1.00 98.19 72 LEU A CA 1
ATOM 581 C C . LEU A 1 72 ? -2.427 -3.435 3.973 1.00 98.19 72 LEU A C 1
ATOM 583 O O . LEU A 1 72 ? -3.360 -4.040 3.451 1.00 98.19 72 LEU A O 1
ATOM 587 N N . VAL A 1 73 ? -2.422 -3.079 5.253 1.00 97.81 73 VAL A N 1
ATOM 588 C CA . VAL A 1 73 ? -3.621 -3.172 6.093 1.00 97.81 73 VAL A CA 1
ATOM 589 C C . VAL A 1 73 ? -4.261 -1.792 6.157 1.00 97.81 73 VAL A C 1
ATOM 591 O O . VAL A 1 73 ? -3.611 -0.815 6.543 1.00 97.81 73 VAL A O 1
ATOM 594 N N . LEU A 1 74 ? -5.530 -1.702 5.768 1.00 95.31 74 LEU A N 1
ATOM 595 C CA . LEU A 1 74 ? -6.276 -0.452 5.637 1.00 95.31 74 LEU A CA 1
ATOM 596 C C . LEU A 1 74 ? -7.518 -0.468 6.526 1.00 95.31 74 LEU A C 1
ATOM 598 O O . LEU A 1 74 ? -8.166 -1.497 6.659 1.00 95.31 74 LEU A O 1
ATOM 602 N N . ILE A 1 75 ? -7.892 0.693 7.059 1.00 94.00 75 ILE A N 1
ATOM 603 C CA . ILE A 1 75 ? -9.238 0.961 7.579 1.00 94.00 75 ILE A CA 1
ATOM 604 C C . ILE A 1 75 ? -9.936 1.880 6.573 1.00 94.00 75 ILE A C 1
ATOM 606 O O . ILE A 1 75 ? -9.462 2.991 6.301 1.00 94.00 75 ILE A O 1
ATOM 610 N N . LEU A 1 76 ? -11.039 1.416 5.995 1.00 91.12 76 LEU A N 1
ATOM 611 C CA . LEU A 1 76 ? -11.859 2.171 5.049 1.00 91.12 76 LEU A CA 1
ATOM 612 C C . LEU A 1 76 ? -12.724 3.229 5.757 1.00 91.12 76 LEU A C 1
ATOM 614 O O . LEU A 1 76 ? -12.804 3.273 6.982 1.00 91.12 76 LEU A O 1
ATOM 618 N N . ASP A 1 77 ? -13.364 4.108 4.981 1.00 87.19 77 ASP A N 1
ATOM 619 C CA . ASP A 1 77 ? -14.197 5.199 5.521 1.00 87.19 77 ASP A CA 1
ATOM 620 C C . ASP A 1 77 ? -15.438 4.699 6.274 1.00 87.19 77 ASP A C 1
ATOM 622 O O . ASP A 1 77 ? -15.924 5.370 7.179 1.00 87.19 77 ASP A O 1
ATOM 626 N N . ASP A 1 78 ? -15.917 3.501 5.937 1.00 90.00 78 ASP A N 1
ATOM 627 C CA . ASP A 1 78 ? -16.997 2.799 6.637 1.00 90.00 78 ASP A CA 1
ATOM 628 C C . ASP A 1 78 ? -16.512 2.032 7.886 1.00 90.00 78 ASP A C 1
ATOM 630 O O . ASP A 1 78 ? -17.292 1.326 8.521 1.00 90.00 78 ASP A O 1
ATOM 634 N N . GLY A 1 79 ? -15.232 2.166 8.250 1.00 92.94 79 GLY A N 1
ATOM 635 C CA . GLY A 1 79 ? -14.614 1.500 9.397 1.00 92.94 79 GLY A CA 1
ATOM 636 C C . GLY A 1 79 ? -14.173 0.059 9.137 1.00 92.94 79 GLY A C 1
ATOM 637 O O . GLY A 1 79 ? -13.590 -0.556 10.030 1.00 92.94 79 GLY A O 1
ATOM 638 N N . LEU A 1 80 ? -14.405 -0.485 7.937 1.00 95.44 80 LEU A N 1
ATOM 639 C CA . LEU A 1 80 ? -14.006 -1.847 7.594 1.00 95.44 80 LEU A CA 1
ATOM 640 C C . LEU A 1 80 ? -12.479 -1.962 7.503 1.00 95.44 80 LEU A C 1
ATOM 642 O O . LEU A 1 80 ? -11.837 -1.236 6.741 1.00 95.44 80 LEU A O 1
ATOM 646 N N . GLU A 1 81 ? -11.905 -2.903 8.252 1.00 97.25 81 GLU A N 1
ATOM 647 C CA . GLU A 1 81 ? -10.491 -3.261 8.142 1.00 97.25 81 GLU A CA 1
ATOM 648 C C . GLU A 1 81 ? -10.297 -4.306 7.038 1.00 97.25 81 GLU A C 1
ATOM 650 O O . GLU A 1 81 ? -11.000 -5.313 7.010 1.00 97.25 81 GLU A O 1
ATOM 655 N N . ILE A 1 82 ? -9.369 -4.058 6.115 1.00 98.00 82 ILE A N 1
ATOM 656 C CA . ILE A 1 82 ? -9.055 -4.952 4.994 1.00 98.00 82 ILE A CA 1
ATOM 657 C C . ILE A 1 82 ? -7.545 -5.111 4.833 1.00 98.00 82 ILE A C 1
ATOM 659 O O . ILE A 1 82 ? -6.777 -4.207 5.171 1.00 98.00 82 ILE A O 1
ATOM 663 N N . GLU A 1 83 ? -7.125 -6.223 4.240 1.00 98.50 83 GLU A N 1
ATOM 664 C CA . GLU A 1 83 ? -5.756 -6.419 3.764 1.00 98.50 83 GLU A CA 1
ATOM 665 C C . GLU A 1 83 ? -5.742 -6.402 2.234 1.00 98.50 83 GLU A C 1
ATOM 667 O O . GLU A 1 83 ? -6.435 -7.186 1.593 1.00 98.50 83 GLU A O 1
ATOM 672 N N . VAL A 1 84 ? -4.968 -5.493 1.643 1.00 98.56 84 VAL A N 1
ATOM 673 C CA . VAL A 1 84 ? -4.780 -5.390 0.193 1.00 98.56 84 VAL A CA 1
ATOM 674 C C . VAL A 1 84 ? -3.395 -5.908 -0.142 1.00 98.56 84 VAL A C 1
ATOM 676 O O . VAL A 1 84 ? -2.401 -5.254 0.168 1.00 98.56 84 VAL A O 1
ATOM 679 N N . GLU A 1 85 ? -3.331 -7.057 -0.796 1.00 98.50 85 GLU A N 1
ATOM 680 C CA . GLU A 1 85 ? -2.104 -7.641 -1.320 1.00 98.50 85 GLU A CA 1
ATOM 681 C C . GLU A 1 85 ? -2.019 -7.381 -2.822 1.00 98.50 85 GLU A C 1
ATOM 683 O O . GLU A 1 85 ? -2.975 -7.624 -3.566 1.00 98.50 85 GLU A O 1
ATOM 688 N N . ARG A 1 86 ? -0.858 -6.903 -3.275 1.00 98.06 86 ARG A N 1
ATOM 689 C CA . ARG A 1 86 ? -0.544 -6.817 -4.699 1.00 98.06 86 ARG A CA 1
ATOM 690 C C . ARG A 1 86 ? 0.842 -7.370 -4.977 1.00 98.06 86 ARG A C 1
ATOM 692 O O . ARG A 1 86 ? 1.830 -6.913 -4.400 1.00 98.06 86 ARG A O 1
ATOM 699 N N . ILE A 1 87 ? 0.913 -8.311 -5.912 1.00 96.69 87 ILE A N 1
ATOM 700 C CA . ILE A 1 87 ? 2.148 -8.993 -6.317 1.00 96.69 87 ILE A CA 1
ATOM 701 C C . ILE A 1 87 ? 2.340 -8.954 -7.833 1.00 96.69 87 ILE A C 1
ATOM 703 O O . ILE A 1 87 ? 1.410 -8.676 -8.594 1.00 96.69 87 ILE A O 1
ATOM 707 N N . LYS A 1 88 ? 3.571 -9.201 -8.292 1.00 93.44 88 LYS A N 1
ATOM 708 C CA . LYS A 1 88 ? 3.889 -9.336 -9.721 1.00 93.44 88 LYS A CA 1
ATOM 709 C C . LYS A 1 88 ? 2.966 -10.363 -10.388 1.00 93.44 88 LYS A C 1
ATOM 711 O O . LYS A 1 88 ? 2.855 -11.482 -9.906 1.00 93.44 88 LYS A O 1
ATOM 716 N N . GLY A 1 89 ? 2.382 -9.988 -11.523 1.00 89.25 89 GLY A N 1
ATOM 717 C CA . GLY A 1 89 ? 1.445 -10.825 -12.268 1.00 89.25 89 GLY A CA 1
ATOM 718 C C . GLY A 1 89 ? 1.043 -10.158 -13.578 1.00 89.25 89 GLY A C 1
ATOM 719 O O . GLY A 1 89 ? 1.912 -9.854 -14.401 1.00 89.25 89 GLY A O 1
ATOM 720 N N . SER A 1 90 ? -0.249 -9.884 -13.752 1.00 84.25 90 SER A N 1
ATOM 721 C CA . SER A 1 90 ? -0.801 -9.078 -14.851 1.00 84.25 90 SER A CA 1
ATOM 722 C C . SER A 1 90 ? -0.113 -7.706 -15.019 1.00 84.25 90 SER A C 1
ATOM 724 O O . SER A 1 90 ? 0.744 -7.300 -14.232 1.00 84.25 90 SER A O 1
ATOM 726 N N . ALA A 1 91 ? -0.486 -6.948 -16.060 1.00 82.25 91 ALA A N 1
ATOM 727 C CA . ALA A 1 91 ? 0.211 -5.724 -16.483 1.00 82.25 91 ALA A CA 1
ATOM 728 C C . ALA A 1 91 ? 0.478 -4.692 -15.364 1.00 82.25 91 ALA A C 1
ATOM 730 O O . ALA A 1 91 ? 1.461 -3.954 -15.453 1.00 82.25 91 ALA A O 1
ATOM 731 N N . GLN A 1 92 ? -0.371 -4.646 -14.332 1.00 89.06 92 GLN A N 1
ATOM 732 C CA . GLN A 1 92 ? -0.259 -3.741 -13.181 1.00 89.06 92 GLN A CA 1
ATOM 733 C C . GLN A 1 92 ? -0.150 -4.482 -11.834 1.00 89.06 92 GLN A C 1
ATOM 735 O O . GLN A 1 92 ? -0.236 -3.853 -10.780 1.00 89.06 92 GLN A O 1
ATOM 740 N N . GLY A 1 93 ? 0.084 -5.796 -11.857 1.00 93.00 93 GLY A N 1
ATOM 741 C CA . GLY A 1 93 ? 0.131 -6.659 -10.678 1.00 93.00 93 GLY A CA 1
ATOM 742 C C . GLY A 1 93 ? -1.232 -7.224 -10.291 1.00 93.00 93 GLY A C 1
ATOM 743 O O . GLY A 1 93 ? -2.256 -6.556 -10.442 1.00 93.00 93 GLY A O 1
ATOM 744 N N . ASP A 1 94 ? -1.218 -8.444 -9.767 1.00 95.56 94 ASP A N 1
ATOM 745 C CA . ASP A 1 94 ? -2.418 -9.157 -9.337 1.00 95.56 94 ASP A CA 1
ATOM 746 C C . ASP A 1 94 ? -2.804 -8.727 -7.929 1.00 95.56 94 ASP A C 1
ATOM 748 O O . ASP A 1 94 ? -1.934 -8.561 -7.073 1.00 95.56 94 ASP A O 1
ATOM 752 N N . VAL A 1 95 ? -4.106 -8.547 -7.703 1.00 97.56 95 VAL A N 1
ATOM 753 C CA . VAL A 1 95 ? -4.658 -8.008 -6.457 1.00 97.56 95 VAL A CA 1
ATOM 754 C C . VAL A 1 95 ? -5.513 -9.041 -5.771 1.00 97.56 95 VAL A C 1
ATOM 756 O O . VAL A 1 95 ? -6.378 -9.656 -6.397 1.00 97.56 95 VAL A O 1
ATOM 759 N N . LYS A 1 96 ? -5.329 -9.146 -4.461 1.00 98.25 96 LYS A N 1
ATOM 760 C CA . LYS A 1 96 ? -6.271 -9.803 -3.567 1.00 98.25 96 LYS A CA 1
ATOM 761 C C . LYS A 1 96 ? -6.591 -8.865 -2.422 1.00 98.25 96 LYS A C 1
ATOM 763 O O . LYS A 1 96 ? -5.697 -8.268 -1.828 1.00 98.25 96 LYS A O 1
ATOM 768 N N . VAL A 1 97 ? -7.875 -8.741 -2.120 1.00 98.50 97 VAL A N 1
ATOM 769 C CA . VAL A 1 97 ? -8.345 -8.016 -0.944 1.00 98.50 97 VAL A CA 1
ATOM 770 C C . VAL A 1 97 ? -8.978 -9.008 0.012 1.00 98.50 97 VAL A C 1
ATOM 772 O O . VAL A 1 97 ? -10.002 -9.604 -0.317 1.00 98.50 97 VAL A O 1
ATOM 775 N N . TYR A 1 98 ? -8.379 -9.178 1.181 1.00 98.50 98 TYR A N 1
ATOM 776 C CA . TYR A 1 98 ? -8.875 -10.058 2.229 1.00 98.50 98 TYR A CA 1
ATOM 777 C C . TYR A 1 98 ? -9.742 -9.251 3.198 1.00 98.50 98 TYR A C 1
ATOM 779 O O . TYR A 1 98 ? -9.320 -8.216 3.726 1.00 98.50 98 TYR A O 1
ATOM 787 N N . LEU A 1 99 ? -10.976 -9.710 3.391 1.00 97.88 99 LEU A N 1
ATOM 788 C CA . LEU A 1 99 ? -11.931 -9.141 4.338 1.00 97.88 99 LEU A CA 1
ATOM 789 C C . LEU A 1 99 ? -11.859 -9.875 5.692 1.00 97.88 99 LEU A C 1
ATOM 791 O O . LEU A 1 99 ? -11.405 -11.016 5.733 1.00 97.88 99 LEU A O 1
ATOM 795 N N . PRO A 1 100 ? -12.377 -9.291 6.792 1.00 96.19 100 PRO A N 1
ATOM 796 C CA . PRO A 1 100 ? -12.351 -9.921 8.120 1.00 96.19 100 PRO A CA 1
ATOM 797 C C . PRO A 1 100 ? -13.140 -11.230 8.232 1.00 96.19 100 PRO A C 1
ATOM 799 O O . PRO A 1 100 ? -12.987 -11.956 9.203 1.00 96.19 100 PRO A O 1
ATOM 802 N N . ASN A 1 101 ? -14.024 -11.503 7.272 1.00 95.38 101 ASN A N 1
ATOM 803 C CA . ASN A 1 101 ? -14.807 -12.734 7.187 1.00 95.38 101 ASN A CA 1
ATOM 804 C C . ASN A 1 101 ? -14.176 -13.768 6.237 1.00 95.38 101 ASN A C 1
ATOM 806 O O . ASN A 1 101 ? -14.902 -14.572 5.655 1.00 95.38 101 ASN A O 1
ATOM 810 N N . ASP A 1 102 ? -12.866 -13.666 5.997 1.00 94.75 102 ASP A N 1
ATOM 811 C CA . ASP A 1 102 ? -12.066 -14.506 5.095 1.00 94.75 102 ASP A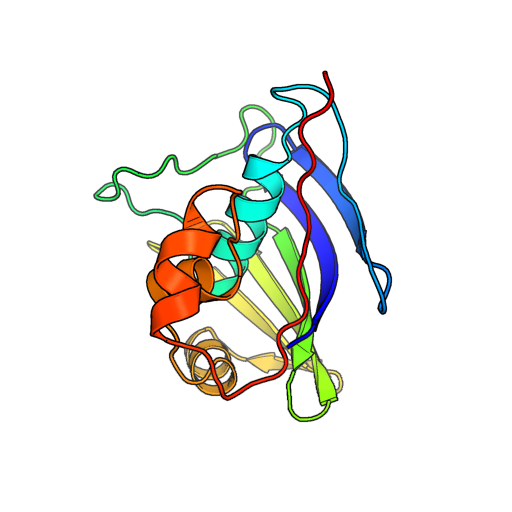 CA 1
ATOM 812 C C . ASP A 1 102 ? -12.466 -14.447 3.613 1.00 94.75 102 ASP A C 1
ATOM 814 O O . ASP A 1 102 ? -11.901 -15.138 2.762 1.00 94.75 102 ASP A O 1
ATOM 818 N N . ALA A 1 103 ? -13.422 -13.588 3.254 1.00 97.56 103 ALA A N 1
ATOM 819 C CA . ALA A 1 103 ? -13.824 -13.435 1.872 1.00 97.56 103 ALA A CA 1
ATOM 820 C C . ALA A 1 103 ? -12.756 -12.662 1.086 1.00 97.56 103 ALA A C 1
ATOM 822 O O . ALA A 1 103 ? -12.296 -11.600 1.507 1.00 97.56 103 ALA A O 1
ATOM 823 N N . VAL A 1 104 ? -12.419 -13.166 -0.102 1.00 98.25 104 VAL A N 1
ATOM 824 C CA . VAL A 1 104 ? -11.476 -12.514 -1.017 1.00 98.25 104 VAL A CA 1
ATOM 825 C C . VAL A 1 104 ? -12.240 -11.678 -2.045 1.00 98.25 104 VAL A C 1
ATOM 827 O O . VAL A 1 104 ? -13.301 -12.078 -2.542 1.00 98.25 104 VAL A O 1
ATOM 830 N N . ARG A 1 105 ? -11.732 -10.484 -2.342 1.00 98.12 105 ARG A N 1
ATOM 831 C CA . ARG A 1 105 ? -12.224 -9.575 -3.386 1.00 98.12 105 ARG A CA 1
ATOM 832 C C . ARG A 1 105 ? -11.093 -9.180 -4.331 1.00 98.12 105 ARG A C 1
ATOM 834 O O . ARG A 1 105 ? -9.920 -9.420 -4.050 1.00 98.12 105 ARG A O 1
ATOM 841 N N . ASP A 1 106 ? -11.470 -8.604 -5.463 1.00 96.88 106 ASP A N 1
ATOM 842 C CA . ASP A 1 106 ? -10.576 -8.237 -6.554 1.00 96.88 106 ASP A CA 1
ATOM 843 C C . ASP A 1 106 ? -10.279 -6.727 -6.595 1.00 96.88 106 ASP A C 1
ATOM 845 O O . ASP A 1 106 ? -10.740 -5.937 -5.764 1.00 96.88 106 ASP A O 1
ATOM 849 N N . ASP A 1 107 ? -9.491 -6.323 -7.594 1.00 95.56 107 ASP A N 1
ATOM 850 C CA . ASP A 1 107 ? -9.155 -4.919 -7.836 1.00 95.56 107 ASP A CA 1
ATOM 851 C C . ASP A 1 107 ? -10.404 -4.072 -8.139 1.00 95.56 107 ASP A C 1
ATOM 853 O O . ASP A 1 107 ? -10.498 -2.941 -7.676 1.00 95.56 107 ASP A O 1
ATOM 857 N N . ALA A 1 108 ? -11.409 -4.611 -8.840 1.00 95.81 108 ALA A N 1
ATOM 858 C CA . ALA A 1 108 ? -12.635 -3.871 -9.148 1.00 95.81 108 ALA A CA 1
ATOM 859 C C . ALA A 1 108 ? -13.404 -3.481 -7.873 1.00 95.81 108 ALA A C 1
ATOM 861 O O . ALA A 1 108 ? -13.886 -2.348 -7.746 1.00 95.81 108 ALA A O 1
ATOM 862 N N . TRP A 1 109 ? -13.481 -4.393 -6.902 1.00 97.06 109 TRP A N 1
ATOM 863 C CA . TRP A 1 109 ? -14.044 -4.107 -5.586 1.00 97.06 109 TRP A CA 1
ATOM 864 C C . TRP A 1 109 ? -13.220 -3.064 -4.822 1.00 97.06 109 TRP A C 1
ATOM 866 O O . TRP A 1 109 ? -13.801 -2.142 -4.241 1.00 97.06 109 TRP A O 1
ATOM 876 N N . LEU A 1 110 ? -11.885 -3.170 -4.858 1.00 96.12 110 LEU A N 1
ATOM 877 C CA . LEU A 1 110 ? -10.986 -2.189 -4.243 1.00 96.12 110 LEU A CA 1
ATOM 878 C C . LEU A 1 110 ? -11.218 -0.790 -4.821 1.00 96.12 110 LEU A C 1
ATOM 880 O O . LEU A 1 110 ? -11.460 0.147 -4.063 1.00 96.12 110 LEU A O 1
ATOM 884 N N . GLN A 1 111 ? -11.213 -0.649 -6.150 1.00 94.44 111 GLN A N 1
ATOM 885 C CA . GLN A 1 111 ? -11.418 0.640 -6.815 1.00 94.44 111 GLN A CA 1
ATOM 886 C C . GLN A 1 111 ? -12.777 1.247 -6.461 1.00 94.44 111 GLN A C 1
ATOM 888 O O . GLN A 1 111 ? -12.866 2.448 -6.210 1.00 94.44 111 GLN A O 1
ATOM 893 N N . LYS A 1 112 ? -13.828 0.425 -6.345 1.00 94.50 112 LYS A N 1
ATOM 894 C CA . LYS A 1 112 ? -15.140 0.888 -5.874 1.00 94.50 112 LYS A CA 1
ATOM 895 C C . LYS A 1 112 ? -15.080 1.430 -4.443 1.00 94.50 112 LYS A C 1
ATOM 897 O O . LYS A 1 112 ? -15.652 2.483 -4.179 1.00 94.50 112 LYS A O 1
ATOM 902 N N . LYS A 1 113 ? -14.393 0.745 -3.519 1.00 93.31 113 LYS A N 1
ATOM 903 C CA . LYS A 1 113 ? -14.208 1.217 -2.131 1.00 93.31 113 LYS A CA 1
ATOM 904 C C . LYS A 1 113 ? -13.340 2.466 -2.033 1.00 93.31 113 LYS A C 1
ATOM 906 O O . LYS A 1 113 ? -13.549 3.279 -1.141 1.00 93.31 113 LYS A O 1
ATOM 911 N N . LEU A 1 114 ? -12.418 2.638 -2.972 1.00 90.19 114 LEU A N 1
ATOM 912 C CA . LEU A 1 114 ? -11.649 3.862 -3.154 1.00 90.19 114 LEU A CA 1
ATOM 913 C C . LEU A 1 114 ? -12.410 4.910 -3.980 1.00 90.19 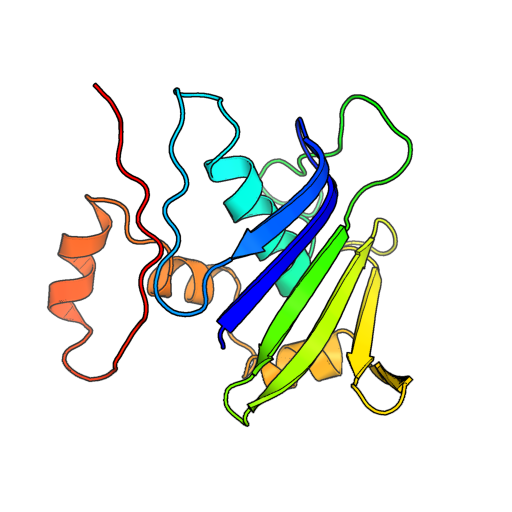114 LEU A C 1
ATOM 915 O O . LEU A 1 114 ? -11.782 5.840 -4.454 1.00 90.19 114 LEU A O 1
ATOM 919 N N . ASN A 1 115 ? -13.726 4.793 -4.201 1.00 89.81 115 ASN A N 1
ATOM 920 C CA . ASN A 1 115 ? -14.522 5.755 -4.981 1.00 89.81 115 ASN A CA 1
ATOM 921 C C . ASN A 1 115 ? -13.916 6.108 -6.357 1.00 89.81 115 ASN A C 1
ATOM 923 O O . ASN A 1 115 ? -14.068 7.230 -6.839 1.00 89.81 115 ASN A O 1
ATOM 927 N N . TYR A 1 116 ? -13.208 5.162 -6.978 1.00 89.38 116 TYR A N 1
ATOM 928 C CA . TYR A 1 116 ? -12.528 5.316 -8.265 1.00 89.38 116 TYR A CA 1
ATOM 929 C C . TYR A 1 116 ? -11.545 6.498 -8.333 1.00 89.38 116 TYR A C 1
ATOM 931 O O . TYR A 1 116 ? -11.297 7.030 -9.420 1.00 89.38 116 TYR A O 1
ATOM 939 N N . ILE A 1 117 ? -10.966 6.934 -7.202 1.00 88.31 117 ILE A N 1
ATOM 940 C CA . ILE A 1 117 ? -9.979 8.017 -7.249 1.00 88.31 117 ILE A CA 1
ATOM 941 C C . ILE A 1 117 ? -8.739 7.544 -8.009 1.00 88.31 117 ILE A C 1
ATOM 943 O O . ILE A 1 117 ? -8.192 6.472 -7.757 1.00 88.31 117 ILE A O 1
ATOM 947 N N . SER A 1 118 ? -8.265 8.373 -8.936 1.00 89.00 118 SER A N 1
ATOM 948 C CA . SER A 1 118 ? -7.048 8.064 -9.683 1.00 89.00 118 SER A CA 1
ATOM 949 C C . SER A 1 118 ? -5.803 8.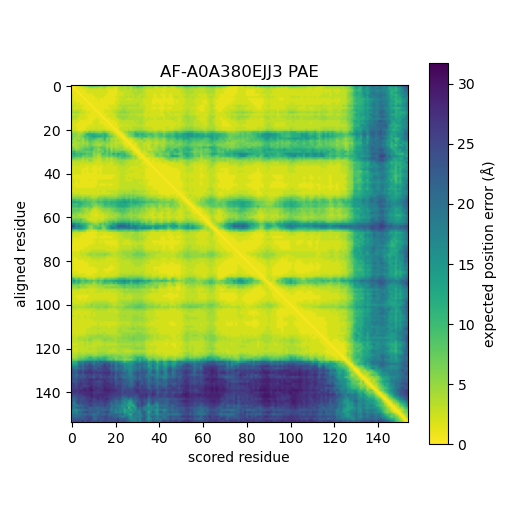204 -8.802 1.00 89.00 118 SER A C 1
ATOM 951 O O . SER A 1 118 ? -5.764 9.051 -7.907 1.00 89.00 118 SER A O 1
ATOM 953 N N . LYS 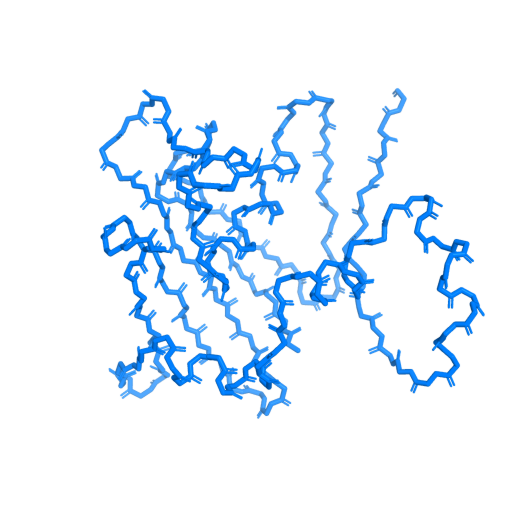A 1 119 ? -4.725 7.478 -9.127 1.00 88.88 119 LYS A N 1
ATOM 954 C CA . LYS A 1 119 ? -3.402 7.672 -8.503 1.00 88.88 119 LYS A CA 1
ATOM 955 C C . LYS A 1 119 ? -2.979 9.146 -8.472 1.00 88.88 119 LYS A C 1
ATOM 957 O O . LYS A 1 119 ? -2.488 9.621 -7.454 1.00 88.88 119 LYS A O 1
ATOM 962 N N . LYS A 1 120 ? -3.214 9.879 -9.568 1.00 86.44 120 LYS A N 1
ATOM 963 C CA . LYS A 1 120 ? -2.901 11.313 -9.680 1.00 86.44 120 LYS A CA 1
ATOM 964 C C . LYS A 1 120 ? -3.697 12.143 -8.670 1.00 86.44 120 LYS A C 1
ATOM 966 O O . LYS A 1 120 ? -3.139 13.018 -8.018 1.00 86.44 120 LYS A O 1
ATOM 971 N N . THR A 1 121 ? -4.991 11.861 -8.535 1.00 82.62 121 THR A N 1
ATOM 972 C CA . THR A 1 121 ? -5.866 12.515 -7.553 1.00 82.62 121 THR A CA 1
ATOM 973 C C . THR A 1 121 ? -5.417 12.196 -6.129 1.00 82.62 121 THR A C 1
ATOM 975 O O . THR A 1 121 ? -5.323 13.101 -5.308 1.00 82.62 121 THR A O 1
ATOM 978 N N . TYR A 1 122 ? -5.077 10.934 -5.850 1.00 85.25 122 TYR A N 1
ATOM 979 C CA . TYR A 1 122 ? -4.550 10.514 -4.552 1.00 85.25 122 TYR A CA 1
ATOM 980 C C . TYR A 1 122 ? -3.265 11.257 -4.194 1.00 85.25 122 TYR A C 1
ATOM 982 O O . TYR A 1 122 ? -3.164 11.823 -3.111 1.00 85.25 122 TYR A O 1
ATOM 990 N N . GLN A 1 123 ? -2.309 11.316 -5.122 1.00 82.50 123 GLN A N 1
ATOM 991 C CA . GLN A 1 123 ? -1.084 12.090 -4.945 1.00 82.50 123 GLN A CA 1
ATOM 992 C C . GLN A 1 123 ? -1.415 13.561 -4.662 1.00 82.50 123 GLN A C 1
ATOM 994 O O . GLN A 1 123 ? -1.001 14.076 -3.637 1.00 82.50 123 GLN A O 1
ATOM 999 N N . GLY A 1 124 ? -2.261 14.211 -5.463 1.00 77.75 124 GLY A N 1
ATOM 1000 C CA . GLY A 1 124 ? -2.625 15.617 -5.238 1.00 77.75 124 GLY A CA 1
ATOM 1001 C C . GLY A 1 124 ? -3.271 15.918 -3.875 1.00 77.75 124 GLY A C 1
ATOM 1002 O O . GLY A 1 124 ? -3.109 17.021 -3.366 1.00 77.75 124 GLY A O 1
ATOM 1003 N N . ILE A 1 125 ? -3.981 14.954 -3.276 1.00 71.12 125 ILE A N 1
ATOM 1004 C CA . ILE A 1 125 ? -4.623 15.110 -1.959 1.00 71.12 125 ILE A CA 1
ATOM 1005 C C . ILE A 1 125 ? -3.667 14.765 -0.809 1.00 71.12 125 ILE A C 1
ATOM 1007 O O . ILE A 1 125 ? -3.761 15.376 0.250 1.00 71.12 125 ILE A O 1
ATOM 1011 N N . PHE A 1 126 ? -2.771 13.787 -0.982 1.00 66.12 126 PHE A N 1
ATOM 1012 C CA . PHE A 1 126 ? -1.977 13.216 0.117 1.00 66.12 126 PHE A CA 1
ATOM 1013 C C . PHE A 1 126 ? -0.462 13.462 0.018 1.00 66.12 126 PHE A C 1
ATOM 1015 O O . PHE A 1 126 ? 0.252 13.193 0.983 1.00 66.12 126 PHE A O 1
ATOM 1022 N N . SER A 1 127 ? 0.055 13.978 -1.101 1.00 59.38 127 SER A N 1
ATOM 1023 C CA . SER A 1 127 ? 1.455 14.393 -1.252 1.00 59.38 127 SER A CA 1
ATOM 1024 C C . SER A 1 127 ? 1.579 15.907 -1.099 1.00 59.38 127 SER A C 1
ATOM 1026 O O . SER A 1 127 ? 1.626 16.648 -2.079 1.00 59.38 127 SER A O 1
ATOM 1028 N N . PHE A 1 128 ? 1.633 16.374 0.144 1.00 53.78 128 PHE A N 1
ATOM 1029 C CA . PHE A 1 128 ? 2.042 17.743 0.432 1.00 53.78 128 PHE A CA 1
ATOM 1030 C C . PHE A 1 128 ? 3.563 17.783 0.570 1.00 53.78 128 PHE A C 1
ATOM 1032 O O . PHE A 1 128 ? 4.109 17.451 1.618 1.00 53.78 128 PHE A O 1
ATOM 1039 N N . ASP A 1 129 ? 4.241 18.168 -0.508 1.00 51.06 129 ASP A N 1
ATOM 1040 C CA . ASP A 1 129 ? 5.581 18.752 -0.418 1.00 51.06 129 ASP A CA 1
ATOM 1041 C C . ASP A 1 129 ? 5.439 20.251 -0.087 1.00 51.06 129 ASP A C 1
ATOM 1043 O O . ASP A 1 129 ? 4.376 20.837 -0.313 1.00 51.06 129 ASP A O 1
ATOM 1047 N N . VAL A 1 130 ? 6.490 20.898 0.418 1.00 41.38 130 VAL A N 1
ATOM 1048 C CA . VAL A 1 130 ? 6.519 22.335 0.769 1.00 41.38 130 VAL A CA 1
ATOM 1049 C C . VAL A 1 130 ? 6.029 23.222 -0.392 1.00 41.38 130 VAL A C 1
ATOM 1051 O O . VAL A 1 130 ? 5.426 24.269 -0.163 1.00 41.38 130 VAL A O 1
ATOM 1054 N N . LEU A 1 131 ? 6.197 22.770 -1.640 1.00 45.34 131 LEU A N 1
ATOM 1055 C CA . LEU A 1 131 ? 5.715 23.440 -2.854 1.00 45.34 131 LEU A CA 1
ATOM 1056 C C . LEU A 1 131 ? 4.212 23.226 -3.147 1.00 45.34 131 LEU A C 1
ATOM 1058 O O . LEU A 1 131 ? 3.583 24.082 -3.763 1.00 45.34 131 LEU A O 1
ATOM 1062 N N . GLY A 1 132 ? 3.600 22.135 -2.673 1.00 44.53 132 GLY A N 1
ATOM 1063 C CA . GLY A 1 132 ? 2.180 21.813 -2.900 1.00 44.53 132 GLY A CA 1
ATOM 1064 C C . GLY A 1 132 ? 1.196 22.665 -2.086 1.00 44.53 132 GLY A C 1
ATOM 1065 O O . GLY A 1 132 ? 0.007 22.725 -2.399 1.00 44.53 132 GLY A O 1
ATOM 1066 N N . LEU A 1 133 ? 1.682 23.374 -1.062 1.00 45.91 133 LEU A N 1
ATOM 1067 C CA . LEU A 1 133 ? 0.876 24.273 -0.225 1.00 45.91 133 LEU A CA 1
ATOM 1068 C C . LEU A 1 133 ? 0.371 25.516 -0.977 1.00 45.91 133 LEU A C 1
ATOM 1070 O O . LEU A 1 133 ? -0.705 26.023 -0.651 1.00 45.91 133 LEU A O 1
ATOM 1074 N N . GLN A 1 134 ? 1.092 25.987 -2.001 1.00 45.38 134 GLN A N 1
ATOM 1075 C CA . GLN A 1 134 ? 0.683 27.163 -2.781 1.00 45.38 134 GLN A CA 1
ATOM 1076 C C . GLN A 1 134 ? -0.526 26.884 -3.691 1.00 45.38 134 GLN A C 1
ATOM 1078 O O . GLN A 1 134 ? -1.383 27.754 -3.850 1.00 45.38 134 GLN A O 1
ATOM 1083 N N . ASP A 1 135 ? -0.660 25.664 -4.219 1.00 44.94 135 ASP A N 1
ATOM 1084 C CA . ASP A 1 135 ? -1.794 25.282 -5.076 1.00 44.94 135 ASP A CA 1
ATOM 1085 C C . ASP A 1 135 ? -3.068 24.953 -4.280 1.00 44.94 135 ASP A C 1
ATOM 1087 O O . ASP A 1 135 ? -4.190 25.094 -4.780 1.00 44.94 135 ASP A O 1
ATOM 1091 N N . ILE A 1 136 ? -2.918 24.561 -3.013 1.00 46.62 136 ILE A N 1
ATOM 1092 C CA . ILE A 1 136 ? -4.029 24.093 -2.175 1.00 46.62 136 ILE A CA 1
ATOM 1093 C C . ILE A 1 136 ? -4.760 25.228 -1.461 1.00 46.62 136 ILE A C 1
ATOM 1095 O O . ILE A 1 136 ? -5.979 25.135 -1.281 1.00 46.62 136 ILE A O 1
ATOM 1099 N N . HIS A 1 137 ? -4.091 26.354 -1.188 1.00 45.97 137 HIS A N 1
ATOM 1100 C CA . HIS A 1 137 ? -4.765 27.562 -0.690 1.00 45.97 137 HIS A CA 1
ATOM 1101 C C . HIS A 1 137 ? -5.899 28.024 -1.628 1.00 45.97 137 HIS A C 1
ATOM 1103 O O . HIS A 1 137 ? -6.855 28.659 -1.193 1.00 45.97 137 HIS A O 1
ATOM 1109 N N . ARG A 1 138 ? -5.838 27.648 -2.913 1.00 41.81 138 ARG A N 1
ATOM 1110 C CA . ARG A 1 138 ? -6.864 27.975 -3.906 1.00 41.81 138 ARG A CA 1
ATOM 1111 C C . ARG A 1 138 ? -8.098 27.058 -3.869 1.00 41.81 138 ARG A C 1
ATOM 1113 O O . ARG A 1 138 ? -9.136 27.466 -4.374 1.00 41.81 138 ARG A O 1
ATOM 1120 N N . ASN A 1 139 ? -8.020 25.844 -3.306 1.00 46.84 139 ASN A N 1
ATOM 1121 C CA . ASN A 1 139 ? -9.013 24.789 -3.585 1.00 46.84 139 ASN A CA 1
ATOM 1122 C C . ASN A 1 139 ? -9.677 24.089 -2.379 1.00 46.84 139 ASN A C 1
ATOM 1124 O O . ASN A 1 139 ? -10.624 23.338 -2.604 1.00 46.84 139 ASN A O 1
ATOM 1128 N N . LEU A 1 140 ? -9.253 24.282 -1.120 1.00 44.81 140 LEU A N 1
ATOM 1129 C CA . LEU A 1 140 ? -9.656 23.362 -0.027 1.00 44.81 140 LEU A CA 1
ATOM 1130 C C . LEU A 1 140 ? -10.273 23.977 1.243 1.00 44.81 140 LEU A C 1
ATOM 1132 O O . LEU A 1 140 ? -10.088 23.464 2.342 1.00 44.81 140 LEU A O 1
ATOM 1136 N N . MET A 1 141 ? -11.158 24.964 1.110 1.00 36.16 141 MET A N 1
ATOM 1137 C CA . MET A 1 141 ? -12.048 25.392 2.210 1.00 36.16 141 MET A CA 1
ATOM 1138 C C . MET A 1 141 ? -13.125 24.351 2.613 1.00 36.16 141 MET A C 1
ATOM 1140 O O . MET A 1 141 ? -14.213 24.766 3.009 1.00 36.16 141 MET A O 1
ATOM 1144 N N . LYS A 1 142 ? -12.917 23.020 2.496 1.00 39.75 142 LYS A N 1
ATOM 1145 C CA . LYS A 1 142 ? -14.010 22.063 2.796 1.00 39.75 142 LYS A CA 1
ATOM 1146 C C . LYS A 1 142 ? -13.761 20.709 3.469 1.00 39.75 142 LYS A C 1
ATOM 1148 O O . LYS A 1 142 ? -14.768 20.206 3.938 1.00 39.75 142 LYS A O 1
ATOM 1153 N N . ASN A 1 143 ? -12.580 20.090 3.597 1.00 35.94 143 ASN A N 1
ATOM 1154 C CA . ASN A 1 143 ? -12.544 18.739 4.211 1.00 35.94 143 ASN A CA 1
ATOM 1155 C C . ASN A 1 143 ? -11.282 18.405 5.028 1.00 35.94 143 ASN A C 1
ATOM 1157 O O . ASN A 1 143 ? -10.160 18.670 4.603 1.00 35.94 143 ASN A O 1
ATOM 1161 N N . ASN A 1 144 ? -11.502 17.759 6.182 1.00 34.78 144 ASN A N 1
ATOM 1162 C CA . ASN A 1 144 ? -10.492 17.259 7.121 1.00 34.78 144 ASN A CA 1
ATOM 1163 C C . ASN A 1 144 ? -9.606 16.175 6.480 1.00 34.78 144 ASN A C 1
ATOM 1165 O O . ASN A 1 144 ? -10.061 15.052 6.265 1.00 34.78 144 ASN A O 1
ATOM 1169 N N . CYS A 1 145 ? -8.330 16.484 6.233 1.00 37.03 145 CYS A N 1
ATOM 1170 C CA . CYS A 1 145 ? -7.349 15.553 5.670 1.00 37.03 145 CYS A CA 1
ATOM 1171 C C . CYS A 1 145 ? -6.221 15.277 6.683 1.00 37.03 145 CYS A C 1
ATOM 1173 O O . CYS A 1 145 ? -5.672 16.211 7.265 1.00 37.03 145 CYS A O 1
ATOM 1175 N N . LYS A 1 146 ? -5.875 14.000 6.916 1.00 40.66 146 LYS A N 1
ATOM 1176 C CA . LYS A 1 146 ? -4.738 13.587 7.764 1.00 40.66 146 LYS A CA 1
ATOM 1177 C C . LYS A 1 146 ? -3.459 13.526 6.922 1.00 40.66 146 LYS A C 1
ATOM 1179 O O . LYS A 1 146 ? -3.453 12.908 5.861 1.00 40.66 146 LYS A O 1
ATOM 1184 N N . ILE A 1 147 ? -2.396 14.170 7.403 1.00 40.62 147 ILE A N 1
ATOM 1185 C CA . ILE A 1 147 ? -1.161 14.456 6.658 1.00 40.62 147 ILE A CA 1
ATOM 1186 C C . ILE A 1 147 ? -0.038 13.517 7.124 1.00 40.62 147 ILE A C 1
ATOM 1188 O O . ILE A 1 147 ? 0.229 13.421 8.321 1.00 40.62 147 ILE A O 1
ATOM 1192 N N . ILE A 1 148 ? 0.638 12.852 6.182 1.00 45.50 148 ILE A N 1
ATOM 1193 C CA . ILE A 1 148 ? 1.939 12.205 6.416 1.00 45.50 148 ILE A CA 1
ATOM 1194 C C . ILE A 1 148 ? 3.007 13.252 6.092 1.00 45.50 148 ILE A C 1
ATOM 1196 O O . ILE A 1 148 ? 3.121 13.674 4.943 1.00 45.50 148 ILE A O 1
ATOM 1200 N N . TYR A 1 149 ? 3.756 13.699 7.100 1.00 40.03 149 TYR A N 1
ATOM 1201 C CA . TYR A 1 149 ? 4.829 14.677 6.925 1.00 40.03 149 TYR A CA 1
ATOM 1202 C C . TYR A 1 149 ? 6.153 13.976 6.610 1.00 40.03 149 TYR A C 1
ATOM 1204 O O . TYR A 1 149 ? 6.573 13.070 7.328 1.00 40.03 149 TYR A O 1
ATOM 1212 N N . TYR A 1 150 ? 6.835 14.450 5.567 1.00 42.31 150 TYR A N 1
ATOM 1213 C CA . TYR A 1 150 ? 8.247 14.167 5.328 1.00 42.31 150 TYR A CA 1
ATOM 1214 C C . TYR A 1 150 ? 9.035 15.440 5.624 1.00 42.31 150 TYR A C 1
ATOM 1216 O O . TYR A 1 150 ? 8.941 16.419 4.887 1.00 42.31 150 TYR A O 1
ATOM 1224 N N . LYS A 1 151 ? 9.799 15.447 6.717 1.00 33.88 151 LYS A N 1
ATOM 1225 C CA . LYS A 1 151 ? 10.726 16.538 7.027 1.00 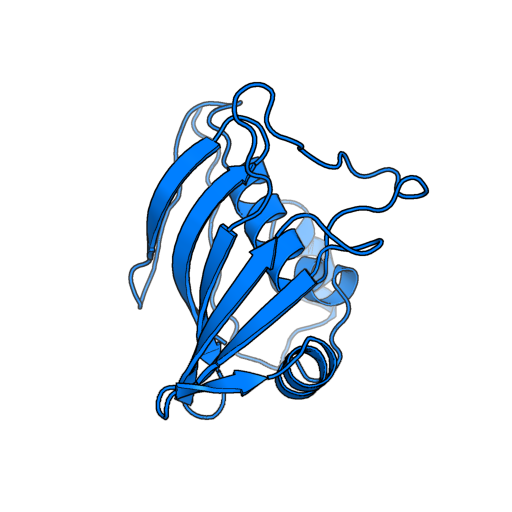33.88 151 LYS A CA 1
ATOM 1226 C C . LYS A 1 151 ? 12.093 16.220 6.418 1.00 33.88 151 LYS A C 1
ATOM 1228 O O . LYS A 1 151 ? 12.620 15.125 6.616 1.00 33.88 151 LYS A O 1
ATOM 1233 N N . GLN A 1 152 ? 12.659 17.162 5.665 1.00 29.83 152 GLN A N 1
ATOM 1234 C CA . GLN A 1 152 ? 14.067 17.101 5.266 1.00 29.83 152 GLN A CA 1
ATOM 1235 C C . GLN A 1 152 ? 14.927 17.370 6.511 1.00 29.83 152 GLN A C 1
ATOM 1237 O O . GLN A 1 152 ? 14.717 18.371 7.198 1.00 29.83 152 GLN A O 1
ATOM 1242 N N . GLY A 1 153 ? 15.840 16.453 6.836 1.00 32.81 153 GLY A N 1
ATOM 1243 C CA . GLY A 1 153 ? 16.914 16.721 7.792 1.00 32.81 153 GLY A CA 1
ATOM 1244 C C . GLY A 1 153 ? 18.008 17.519 7.088 1.00 32.81 153 GLY A C 1
ATOM 1245 O O . GLY A 1 153 ? 18.388 17.149 5.978 1.00 32.81 153 GLY A O 1
ATOM 1246 N N . LEU A 1 154 ? 18.439 18.618 7.710 1.00 32.09 154 LEU A N 1
ATOM 1247 C CA . LEU A 1 154 ? 19.707 19.282 7.399 1.00 32.09 154 LEU A CA 1
ATOM 1248 C C . LEU A 1 154 ? 20.868 18.451 7.949 1.00 32.09 154 LEU A C 1
ATOM 1250 O O . LEU A 1 154 ? 20.672 17.859 9.037 1.00 32.09 154 LEU A O 1
#

Nearest PDB structures (foldseek):
  5z68-assembly2_C  TM=7.401E-01  e=3.586E-03  Caldanaerobacter subterraneus subsp. tengcongensis MB4
  5z68-assembly2_D  TM=8.199E-01  e=1.051E-02  Caldanaerobacter subterraneus subsp. tengcongensis MB4
  5z69-assembly1_B  TM=7.593E-01  e=1.051E-02  Caldanaerobacter subterraneus subsp. tengcongensis MB4
  5xir-assembly1_A  TM=2.483E-01  e=1.107E+00  Homo sapiens
  3c7n-assembly1_B  TM=3.088E-01  e=7.049E+00  Bos taurus

Secondary structure (DSSP, 8-state):
-EEEEEEEEEETTEEEEEEE--SS------STTSSHHHHHHHHHHHHH-PPPTT-SS-----SS-S--EEEEEEE-TTS-EEEEEEES-STT-EEE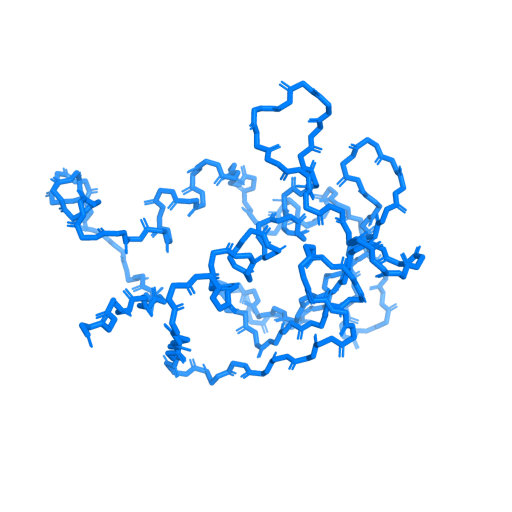EE-TTS-EE-HHHHHHHTTT--HHHHHHHH---TTTHHHHTTT-TT--------PPP-

Mean predicted aligned error: 8.81 Å

Radius of gyration: 15.78 Å; Cα contacts (8 Å, |Δi|>4): 229; chains: 1; bounding box: 37×42×36 Å

Foldseek 3Di:
DDWQKWFWCAFQADHGDIDGDDPAADADDDAVVPCPVRVVLLVLLLLAFADAPPDPDDRRGHPDDDWGWTWIFDQAPVRFTWIWTFTDDPRRTFIWIQGPVRDIDGSVVSCVSVVVQHSVNVCLQAVDDVVSVVVVVVPDPDDDDDYHDHDHDD

InterPro domains:
  IPR027417 P-loop containing nucleoside triphosphate hydrolase [G3DSA:3.40.50.300] (1-153)
  IPR027417 P-loop containing nucleoside triphosphate hydrolase [SSF52540] (1-117)
  IPR038734 YhaN, AAA domain [PF13514] (1-140)

Sequence (154 aa):
MIIKSLEIYGYGQFVQRKIEFNKNFTEIFGENEAGKSTIQAFIHSILFGFPTKKSKEPRLEPRLGNQYGGKLVLILDDGLEIEVERIKGSAQGDVKVYLPNDAVRDDAWLQKKLNYISKKTYQGIFSFDVLGLQDIHRNLMKNNCKIIYYKQGL

pLDDT: mean 80.58, std 20.0, range [29.83, 98.56]